Protein AF-A0A2V5H0Z5-F1 (afdb_monomer_lite)

Secondary structure (DSSP, 8-state):
------HHHHHHHHHHHTT-TTSPPEEEEEEEE--TTSSSTT-EEEEEEEPPPSS-----SSS--HHHHS-HHHHHHHHH-

Organism: Aspergillus violaceofuscus (strain CBS 115571) (NCBI:txid1450538)

Radius of gyration: 17.08 Å; chains: 1; bounding box: 36×21×44 Å

pLDDT: mean 85.59, std 9.48, range [50.06, 96.38]

Foldseek 3Di:
DPPDDDVVVVVLCVCLVVVPLVDWHWPDKDKDADDPPDPDHRHIDIDTDTDDRDDDQQDDPPDDRVLVVDDPVVNVVVVVD

Structure (mmCIF, N/CA/C/O backbone):
data_AF-A0A2V5H0Z5-F1
#
_entry.id   AF-A0A2V5H0Z5-F1
#
loop_
_atom_site.group_PDB
_atom_site.id
_atom_site.type_symbol
_atom_site.label_atom_id
_atom_site.label_alt_id
_atom_site.label_comp_id
_atom_site.label_asym_id
_atom_site.label_entity_id
_atom_site.label_seq_id
_atom_site.pdbx_PDB_ins_code
_atom_site.Cartn_x
_atom_site.Cartn_y
_atom_site.Cartn_z
_atom_site.occupancy
_atom_site.B_iso_or_equiv
_atom_site.auth_seq_id
_atom_site.auth_comp_id
_atom_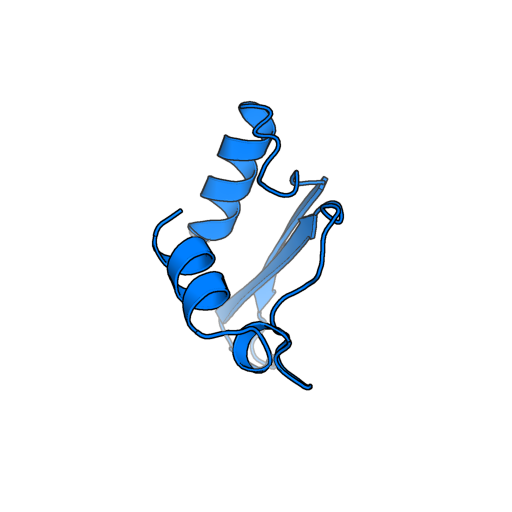site.auth_asym_id
_atom_site.auth_atom_id
_atom_site.pdbx_PDB_model_num
ATOM 1 N N . ALA A 1 1 ? -15.909 9.760 18.486 1.00 50.06 1 ALA A N 1
ATOM 2 C CA . ALA A 1 1 ? -14.479 9.691 18.120 1.00 50.06 1 ALA A CA 1
ATOM 3 C C . ALA A 1 1 ? -14.283 10.362 16.761 1.00 50.06 1 ALA A C 1
ATOM 5 O O . ALA A 1 1 ? -15.137 10.183 15.901 1.00 50.06 1 ALA A O 1
ATOM 6 N N . ARG A 1 2 ? -13.234 11.175 16.562 1.00 53.56 2 ARG A N 1
ATOM 7 C CA . ARG A 1 2 ? -12.913 11.728 15.231 1.00 53.56 2 ARG A CA 1
ATOM 8 C C . ARG A 1 2 ? -12.360 10.592 14.371 1.00 53.56 2 ARG A C 1
ATOM 10 O O . ARG A 1 2 ? -11.324 10.028 14.698 1.00 53.56 2 ARG A O 1
ATOM 17 N N . GLN A 1 3 ? -13.073 10.245 13.308 1.00 60.06 3 GLN A N 1
ATOM 18 C CA . GLN A 1 3 ? -12.664 9.214 12.363 1.00 60.06 3 GLN A CA 1
ATOM 19 C C . GLN A 1 3 ? -11.596 9.812 11.439 1.00 60.06 3 GLN A C 1
ATOM 21 O O . GLN A 1 3 ? -11.911 10.483 10.460 1.00 60.06 3 GLN A O 1
ATOM 26 N N . HIS A 1 4 ? -10.325 9.669 11.811 1.00 73.12 4 HIS A N 1
ATOM 27 C CA . HIS A 1 4 ? -9.213 10.125 10.983 1.00 73.12 4 HIS A CA 1
ATOM 28 C C . HIS A 1 4 ? -8.855 9.024 9.984 1.00 73.12 4 HIS A C 1
ATOM 30 O O . HIS A 1 4 ? -8.110 8.102 10.306 1.00 73.12 4 HIS A O 1
ATOM 36 N N . THR A 1 5 ? -9.412 9.111 8.777 1.00 81.00 5 THR A N 1
ATOM 37 C CA . THR A 1 5 ? -9.056 8.185 7.696 1.00 81.00 5 THR A CA 1
ATOM 38 C C . THR A 1 5 ? -7.651 8.540 7.194 1.00 81.00 5 THR A C 1
ATOM 40 O O . THR A 1 5 ? -7.436 9.701 6.838 1.00 81.00 5 THR A O 1
ATOM 43 N N . PRO A 1 6 ? -6.689 7.599 7.182 1.00 85.75 6 PRO A N 1
ATOM 44 C CA . PRO A 1 6 ? -5.359 7.837 6.623 1.00 85.75 6 PRO A CA 1
ATOM 45 C C . PRO A 1 6 ? -5.430 8.289 5.159 1.00 85.75 6 PRO A C 1
ATOM 47 O O . PRO A 1 6 ? -6.318 7.859 4.416 1.00 85.75 6 PRO A O 1
ATOM 50 N N . LEU A 1 7 ? -4.491 9.135 4.729 1.00 88.81 7 LEU A N 1
ATOM 51 C CA . LEU A 1 7 ? -4.456 9.653 3.354 1.00 88.81 7 LEU A CA 1
ATOM 52 C C . LEU A 1 7 ? -4.296 8.52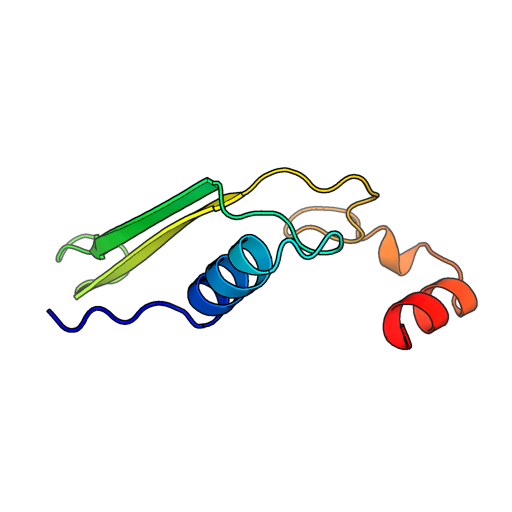8 2.329 1.00 88.81 7 LEU A C 1
ATOM 54 O O . LEU A 1 7 ? -4.868 8.592 1.245 1.00 88.81 7 LEU A O 1
ATOM 58 N N . GLU A 1 8 ? -3.580 7.471 2.698 1.00 85.44 8 GLU A N 1
ATOM 59 C CA . GLU A 1 8 ? -3.385 6.269 1.899 1.00 85.44 8 GLU A CA 1
ATOM 60 C C . GLU A 1 8 ? -4.730 5.610 1.580 1.00 85.44 8 GLU A C 1
ATOM 62 O O . GLU A 1 8 ? -5.000 5.270 0.432 1.00 85.44 8 GLU A O 1
ATOM 67 N N . VAL A 1 9 ? -5.620 5.498 2.569 1.00 87.19 9 VAL A N 1
ATOM 68 C CA . VAL A 1 9 ? -6.952 4.898 2.398 1.00 87.19 9 VAL A CA 1
ATOM 69 C C . VAL A 1 9 ? -7.823 5.774 1.504 1.00 87.19 9 VAL A C 1
ATOM 71 O O . VAL A 1 9 ? -8.515 5.256 0.629 1.00 87.19 9 VAL A O 1
ATOM 74 N N . VAL A 1 10 ? -7.754 7.099 1.672 1.00 90.88 10 VAL A N 1
ATOM 75 C CA . VAL A 1 10 ? -8.457 8.053 0.798 1.00 90.88 10 VAL A CA 1
ATOM 76 C C . VAL A 1 10 ? -7.980 7.911 -0.650 1.00 90.88 10 VAL A C 1
ATOM 78 O O . VAL A 1 10 ? -8.806 7.826 -1.561 1.00 90.88 10 VAL A O 1
ATOM 81 N N . ALA A 1 11 ? -6.666 7.816 -0.868 1.00 90.19 11 ALA A N 1
ATOM 82 C CA . ALA A 1 11 ? -6.083 7.615 -2.191 1.00 90.19 11 ALA A CA 1
ATOM 83 C C . ALA A 1 11 ? -6.526 6.277 -2.808 1.00 90.19 11 ALA A C 1
ATOM 85 O O . ALA A 1 11 ? -7.013 6.254 -3.938 1.00 90.19 11 ALA A O 1
ATOM 86 N N . PHE A 1 12 ? -6.459 5.178 -2.049 1.00 88.81 12 PHE A N 1
ATOM 87 C CA . PHE A 1 12 ? -6.929 3.859 -2.487 1.00 88.81 12 PHE A CA 1
ATOM 88 C C . PHE A 1 12 ? -8.406 3.874 -2.890 1.00 88.81 12 PHE A C 1
ATOM 90 O O . PHE A 1 12 ? -8.765 3.353 -3.948 1.00 88.81 12 PHE A O 1
ATOM 97 N N . GLN A 1 13 ? -9.270 4.505 -2.091 1.00 90.44 13 GLN A N 1
ATOM 98 C CA . GLN A 1 13 ? -10.692 4.650 -2.410 1.00 90.44 13 GLN A CA 1
ATOM 99 C C . GLN A 1 13 ? -10.907 5.456 -3.694 1.00 90.44 13 GLN A C 1
ATOM 101 O O . GLN A 1 13 ? -11.728 5.074 -4.530 1.00 90.44 13 GLN A O 1
ATOM 106 N N . GLN A 1 14 ? -10.175 6.558 -3.868 1.00 93.62 14 GLN A N 1
ATOM 107 C CA . GLN A 1 14 ? -10.289 7.403 -5.051 1.00 93.62 14 GLN A CA 1
ATOM 108 C C . GLN A 1 14 ? -9.844 6.666 -6.319 1.00 93.62 14 GLN A C 1
ATOM 110 O O . GLN A 1 14 ? -10.599 6.626 -7.291 1.00 93.62 14 GLN A O 1
ATOM 115 N N . PHE A 1 15 ? -8.665 6.042 -6.306 1.00 92.25 15 PHE A N 1
ATOM 116 C CA . PHE A 1 15 ? -8.133 5.332 -7.471 1.00 92.25 15 PHE A CA 1
ATOM 117 C C . PHE A 1 15 ? -8.961 4.099 -7.834 1.00 92.25 15 PHE A C 1
ATOM 119 O O . PHE A 1 15 ? -9.180 3.834 -9.017 1.00 92.25 15 PHE A O 1
ATOM 126 N N . SER A 1 16 ? -9.524 3.415 -6.833 1.00 90.38 16 SER A N 1
ATOM 127 C CA . SER A 1 16 ? -10.454 2.303 -7.059 1.00 90.38 16 SER A CA 1
ATOM 128 C C . SER A 1 16 ? -11.741 2.768 -7.740 1.00 90.38 16 SER A C 1
ATOM 130 O O . SER A 1 16 ? -12.189 2.138 -8.693 1.00 90.38 16 SER A O 1
ATOM 132 N N . ARG A 1 17 ? -12.315 3.907 -7.317 1.00 91.62 17 ARG A N 1
ATOM 133 C CA . ARG A 1 17 ? -13.499 4.502 -7.972 1.00 91.62 17 ARG A CA 1
ATOM 134 C C . ARG A 1 17 ? -13.207 4.965 -9.397 1.00 91.62 17 ARG A C 1
ATOM 136 O O . ARG A 1 17 ? -14.071 4.872 -10.260 1.00 91.62 17 ARG A O 1
ATOM 143 N N . GLN A 1 18 ? -12.000 5.471 -9.637 1.00 92.62 18 GLN A N 1
ATOM 144 C CA . GLN A 1 18 ? -11.545 5.922 -10.953 1.00 92.62 18 GLN A CA 1
ATOM 145 C C . GLN A 1 18 ? -11.087 4.769 -11.860 1.00 92.62 18 GLN A C 1
ATOM 147 O O . GLN A 1 18 ? -10.795 5.005 -13.027 1.00 92.62 18 GLN A O 1
ATOM 152 N N . THR A 1 19 ? -11.070 3.527 -11.361 1.00 86.31 19 THR A N 1
ATOM 153 C CA . THR A 1 19 ? -10.629 2.333 -12.104 1.00 86.31 19 THR A CA 1
ATOM 154 C C . THR A 1 19 ? -9.202 2.478 -12.657 1.00 86.31 19 THR A C 1
ATOM 156 O O . THR A 1 19 ? -8.900 2.066 -13.777 1.00 86.31 19 THR A O 1
ATOM 159 N N . VAL A 1 20 ? -8.308 3.092 -11.876 1.00 86.50 20 VAL A N 1
ATOM 160 C CA . VAL A 1 20 ? -6.894 3.244 -12.243 1.00 86.50 20 VAL A CA 1
ATOM 161 C C . VAL A 1 20 ? -6.229 1.866 -12.277 1.00 86.50 20 VAL A C 1
ATOM 163 O O . VAL A 1 20 ? -6.267 1.125 -11.298 1.00 86.50 20 VAL A O 1
ATOM 166 N N . THR A 1 21 ? -5.605 1.513 -13.401 1.00 83.12 21 THR A N 1
ATOM 167 C CA . THR A 1 21 ? -5.048 0.167 -13.631 1.00 83.12 21 THR A CA 1
ATOM 168 C C . THR A 1 21 ? -3.664 -0.048 -13.022 1.00 83.12 21 THR A C 1
ATOM 170 O O . THR A 1 21 ? -3.256 -1.192 -12.837 1.00 83.12 21 THR A O 1
ATOM 173 N N . CYS A 1 22 ? -2.935 1.026 -12.708 1.00 79.88 22 CYS A N 1
ATOM 174 C CA . CYS A 1 22 ? -1.589 0.966 -12.133 1.00 79.88 22 CYS A CA 1
ATOM 175 C C . CYS A 1 22 ? -1.569 0.958 -10.596 1.00 79.88 22 CYS A C 1
ATOM 177 O O . CYS A 1 22 ? -0.498 0.871 -9.999 1.00 79.88 22 CYS A O 1
ATOM 179 N N . THR A 1 23 ? -2.734 1.015 -9.947 1.00 85.94 23 THR A N 1
ATOM 180 C CA . THR A 1 23 ? -2.867 0.924 -8.490 1.00 85.94 23 THR A CA 1
ATOM 181 C C . THR A 1 23 ? -3.691 -0.301 -8.108 1.00 85.94 23 THR A C 1
ATOM 183 O O . THR A 1 23 ? -4.669 -0.605 -8.793 1.00 85.94 23 THR A O 1
ATOM 186 N N . PRO A 1 24 ? -3.361 -0.990 -7.004 1.00 88.06 24 PRO A N 1
ATOM 187 C CA . PRO A 1 24 ? -4.217 -2.049 -6.494 1.00 88.06 24 PRO A CA 1
ATOM 188 C C . PRO A 1 24 ? -5.605 -1.498 -6.157 1.00 88.06 24 PRO A C 1
ATOM 190 O O . PRO A 1 24 ? -5.708 -0.412 -5.585 1.00 88.06 24 PRO A O 1
ATOM 193 N N . ALA A 1 25 ? -6.669 -2.236 -6.483 1.00 88.12 25 ALA A N 1
ATOM 194 C CA . ALA A 1 25 ? -8.001 -1.821 -6.056 1.00 88.12 25 ALA A CA 1
ATOM 195 C C . ALA A 1 25 ? -8.199 -2.132 -4.564 1.00 88.12 25 ALA A C 1
ATOM 197 O O . ALA A 1 25 ? -7.638 -3.079 -4.008 1.00 88.12 25 ALA A O 1
ATOM 198 N N . LEU A 1 26 ? -8.975 -1.291 -3.897 1.00 90.81 26 LEU A N 1
ATOM 199 C CA . LEU A 1 26 ? -9.374 -1.487 -2.518 1.00 90.81 26 LEU A CA 1
ATOM 200 C C . LEU A 1 26 ? -10.518 -2.498 -2.483 1.00 90.81 26 LEU A C 1
ATOM 202 O O . LEU A 1 26 ? -11.561 -2.274 -3.097 1.00 90.81 26 LEU A O 1
ATOM 206 N N . LEU A 1 27 ? -10.319 -3.588 -1.749 1.00 90.69 27 LEU A N 1
ATOM 207 C CA . LEU A 1 27 ? -11.337 -4.611 -1.525 1.00 90.69 27 LEU A CA 1
ATOM 208 C C . LEU A 1 27 ? -12.130 -4.316 -0.250 1.00 90.69 27 LEU A C 1
ATOM 210 O O . LEU A 1 27 ? -13.354 -4.404 -0.268 1.00 90.69 27 LEU A O 1
ATOM 214 N N . ASP A 1 28 ? -11.442 -3.947 0.836 1.00 90.69 28 ASP A N 1
ATOM 215 C CA . ASP A 1 28 ? -12.070 -3.576 2.107 1.00 90.69 28 ASP A CA 1
ATOM 216 C C . ASP A 1 28 ? -11.126 -2.736 2.988 1.00 90.69 28 ASP A C 1
ATOM 218 O O . ASP A 1 28 ? -9.904 -2.740 2.805 1.00 90.69 28 ASP A O 1
ATOM 222 N N . SER A 1 29 ? -11.682 -2.026 3.968 1.00 90.69 29 SER A N 1
ATOM 223 C CA . SER A 1 29 ? -10.925 -1.292 4.983 1.00 90.69 29 SER A CA 1
ATOM 224 C C . SER A 1 29 ? -11.664 -1.262 6.316 1.00 90.69 29 SER A C 1
ATOM 226 O O . SER A 1 29 ? -12.854 -0.949 6.363 1.00 90.69 29 SER A O 1
ATOM 228 N N . LYS A 1 30 ? -10.945 -1.496 7.414 1.00 90.75 30 LYS A N 1
ATOM 229 C CA . LYS A 1 30 ? -11.488 -1.471 8.774 1.00 90.75 30 LYS A CA 1
ATOM 230 C C . LYS A 1 30 ? -10.624 -0.598 9.672 1.00 90.75 30 LYS A C 1
ATOM 232 O O . LYS A 1 30 ? -9.406 -0.753 9.703 1.00 90.75 30 LYS A O 1
ATOM 237 N N . GLN A 1 31 ? -11.269 0.268 10.449 1.00 89.88 31 GLN A N 1
ATOM 238 C CA . GLN A 1 31 ? -10.624 1.023 11.516 1.00 89.88 31 GLN A CA 1
ATOM 239 C C . GLN A 1 31 ? -11.105 0.523 12.877 1.00 89.88 31 GLN A C 1
ATOM 241 O O . GLN A 1 31 ? -12.305 0.378 13.102 1.00 89.88 31 GLN A O 1
ATOM 246 N N . GLU A 1 32 ? -10.166 0.325 13.793 1.00 90.50 32 GLU A N 1
ATOM 247 C CA . GLU A 1 32 ? -10.422 -0.083 15.172 1.00 90.50 32 GLU A CA 1
ATOM 248 C C . GLU A 1 32 ? -9.710 0.875 16.122 1.00 90.50 32 GLU A C 1
ATOM 250 O O . GLU A 1 32 ? -8.614 1.346 15.821 1.00 90.50 32 GLU A O 1
ATOM 255 N N . GLN A 1 33 ? -10.346 1.204 17.248 1.00 91.00 33 GLN A N 1
ATOM 256 C CA . GLN A 1 33 ? -9.714 2.000 18.296 1.00 91.00 33 GLN A CA 1
ATOM 257 C C . GLN A 1 33 ? -8.946 1.074 19.234 1.00 91.00 33 GLN A C 1
ATOM 259 O O . GLN A 1 33 ? -9.469 0.040 19.643 1.00 91.00 33 GLN A O 1
ATOM 264 N N . GLN A 1 34 ? -7.718 1.456 19.560 1.00 90.62 34 GLN A N 1
ATOM 265 C CA . GLN A 1 34 ? -6.862 0.699 20.460 1.00 90.62 34 GLN A CA 1
ATOM 266 C C . GLN A 1 34 ? -7.234 0.983 21.915 1.00 90.62 34 GLN A C 1
ATOM 268 O O . GLN A 1 34 ? -7.438 2.139 22.302 1.00 90.62 34 GLN A O 1
ATOM 273 N N . GLY A 1 35 ? -7.340 -0.088 22.697 1.00 91.19 35 GLY A N 1
ATOM 274 C CA . GLY A 1 35 ? -7.644 -0.047 24.121 1.00 91.19 35 GLY A CA 1
ATOM 275 C C . GLY A 1 35 ? -6.438 0.345 24.974 1.00 91.19 35 GLY A C 1
ATOM 276 O O . GLY A 1 35 ? -5.317 0.489 24.489 1.00 91.19 35 GLY A O 1
ATOM 277 N N . ASP A 1 36 ? -6.667 0.485 26.277 1.00 92.38 36 ASP A N 1
ATOM 278 C CA . ASP A 1 36 ? -5.664 1.005 27.219 1.00 92.38 36 ASP A CA 1
ATOM 279 C C . ASP A 1 36 ? -4.453 0.080 27.419 1.00 92.38 36 ASP A C 1
ATOM 281 O O . ASP A 1 36 ? -3.394 0.524 27.858 1.00 92.38 36 ASP A O 1
ATOM 285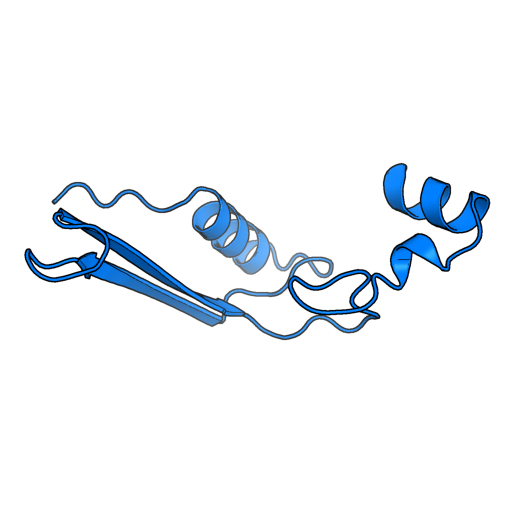 N N . THR A 1 37 ? -4.601 -1.207 27.099 1.00 92.38 37 THR A N 1
ATOM 286 C CA . THR A 1 37 ? -3.544 -2.225 27.206 1.00 92.38 37 THR A CA 1
ATOM 287 C C . THR A 1 37 ? -2.865 -2.542 25.877 1.00 92.38 37 THR A C 1
ATOM 289 O O . THR A 1 37 ? -1.951 -3.365 25.844 1.00 92.38 37 THR A O 1
ATOM 292 N N . ASP A 1 38 ? -3.324 -1.944 24.778 1.00 91.44 38 ASP A N 1
ATOM 293 C CA . ASP A 1 38 ? -2.738 -2.171 23.461 1.00 91.44 38 ASP A CA 1
ATOM 294 C C . ASP A 1 38 ? -1.416 -1.411 23.313 1.00 91.44 38 ASP A C 1
ATOM 296 O O . ASP A 1 38 ? -1.091 -0.513 24.088 1.00 91.44 38 ASP A O 1
ATOM 300 N N . HIS A 1 39 ? -0.647 -1.739 22.272 1.00 86.62 39 HIS A N 1
ATOM 301 C CA . HIS A 1 39 ? 0.661 -1.120 22.026 1.00 86.62 39 HIS A CA 1
ATOM 302 C C . HIS A 1 39 ? 0.630 0.411 21.933 1.00 86.62 39 HIS A C 1
ATOM 304 O O . HIS A 1 39 ? 1.632 1.054 22.240 1.00 86.62 39 HIS A O 1
ATOM 310 N N . MET A 1 40 ? -0.493 0.990 21.501 1.00 86.62 40 MET A N 1
ATOM 311 C CA . MET A 1 40 ? -0.690 2.436 21.391 1.00 86.62 40 MET A CA 1
ATOM 312 C C . MET A 1 40 ? -2.049 2.808 22.006 1.00 86.62 40 MET A C 1
ATOM 314 O O . MET A 1 40 ? -3.044 2.884 21.281 1.00 86.62 40 MET A O 1
ATOM 318 N N . PRO A 1 41 ? -2.119 3.024 23.331 1.00 91.56 41 PRO A N 1
ATOM 319 C CA . PRO A 1 41 ? -3.359 3.371 24.023 1.00 91.56 41 PRO A CA 1
ATOM 320 C C . PRO A 1 41 ? -4.031 4.616 23.439 1.00 91.56 41 PRO A C 1
ATOM 322 O O . PRO A 1 41 ? -3.390 5.650 23.242 1.00 91.56 41 PRO A O 1
ATOM 325 N N . GLY A 1 42 ? -5.326 4.517 23.129 1.00 87.25 42 GLY A N 1
ATOM 326 C CA . GLY A 1 42 ? -6.089 5.592 22.484 1.00 87.25 42 GLY A CA 1
ATOM 327 C C . GLY A 1 42 ? -5.772 5.809 20.996 1.00 87.25 42 GLY A C 1
ATOM 328 O O . GLY A 1 42 ? -6.366 6.696 20.378 1.00 87.25 42 GLY A O 1
ATOM 329 N N . GLY A 1 43 ? -4.867 5.007 20.424 1.00 89.62 43 GLY A N 1
ATOM 330 C CA . GLY A 1 43 ? -4.539 4.974 19.003 1.00 89.62 43 GLY A CA 1
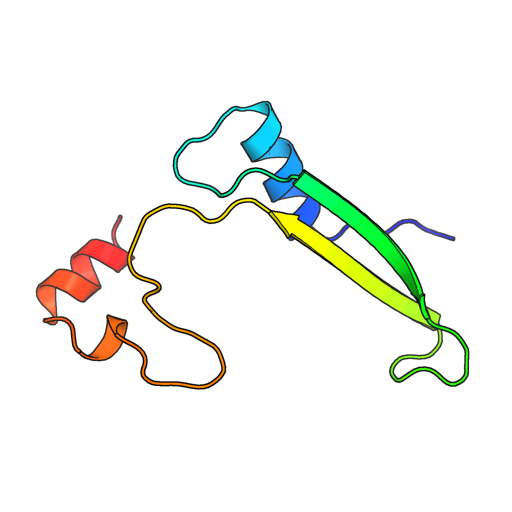ATOM 331 C C . GLY A 1 43 ? -5.592 4.263 18.150 1.00 89.62 43 GLY A C 1
ATOM 332 O O . GLY A 1 43 ? -6.698 3.953 18.601 1.00 89.62 43 GLY A O 1
ATOM 333 N N . PHE A 1 44 ? -5.241 3.998 16.891 1.00 88.38 44 PHE A N 1
ATOM 334 C CA . PHE A 1 44 ? -6.097 3.282 15.949 1.00 88.38 44 PHE A CA 1
ATOM 335 C C . PHE A 1 44 ? -5.294 2.270 15.138 1.00 88.38 44 PHE A C 1
ATOM 337 O O . PHE A 1 44 ? -4.187 2.561 14.689 1.00 88.38 44 PHE A O 1
ATOM 344 N N . ILE A 1 45 ? -5.905 1.117 14.874 1.00 89.25 45 ILE A N 1
ATOM 345 C CA . ILE A 1 45 ? -5.435 0.162 13.871 1.00 89.25 45 ILE A CA 1
ATOM 346 C C . ILE A 1 45 ? -6.277 0.366 12.618 1.00 89.25 45 ILE A C 1
ATOM 348 O O . ILE A 1 45 ? -7.508 0.365 12.683 1.00 89.25 45 ILE A O 1
ATOM 352 N N . HIS A 1 46 ? -5.613 0.538 11.477 1.00 89.50 46 HIS A N 1
ATOM 353 C CA . HIS A 1 46 ? -6.269 0.586 10.178 1.00 89.50 46 HIS A CA 1
ATOM 354 C C . HIS A 1 46 ? -5.830 -0.622 9.352 1.00 89.50 46 HIS A C 1
ATOM 356 O O . HIS A 1 46 ? -4.670 -0.732 8.961 1.00 89.50 46 HIS A O 1
ATOM 362 N N . THR A 1 47 ? -6.763 -1.535 9.103 1.00 91.25 47 THR A N 1
ATOM 363 C CA . THR A 1 47 ? -6.551 -2.713 8.259 1.00 91.25 47 THR A CA 1
ATOM 364 C C . THR A 1 47 ? -7.076 -2.412 6.866 1.00 91.25 47 THR A C 1
ATOM 366 O O . THR A 1 47 ? -8.209 -1.957 6.722 1.00 91.25 47 THR A O 1
ATOM 369 N N . ILE A 1 48 ? -6.263 -2.664 5.843 1.00 90.88 48 ILE A N 1
ATOM 370 C CA . ILE A 1 48 ? -6.605 -2.431 4.437 1.00 90.88 48 ILE A CA 1
ATOM 371 C C . ILE A 1 48 ? -6.427 -3.751 3.694 1.00 90.88 48 ILE A C 1
ATOM 373 O O . ILE A 1 48 ? -5.408 -4.420 3.857 1.00 90.88 48 ILE A O 1
ATOM 377 N N . VAL A 1 49 ? -7.406 -4.113 2.870 1.00 91.31 49 VAL A N 1
ATOM 378 C CA . VAL A 1 49 ? -7.351 -5.280 1.989 1.00 91.31 49 VAL A CA 1
ATOM 379 C C . VAL A 1 49 ? -7.401 -4.790 0.550 1.00 91.31 49 VAL A C 1
ATOM 381 O O . VAL A 1 49 ? -8.312 -4.056 0.172 1.00 91.31 49 VAL A O 1
ATOM 384 N N . TRP A 1 50 ? -6.432 -5.200 -0.261 1.00 91.12 50 TRP A N 1
ATOM 385 C CA . TRP A 1 50 ? -6.337 -4.825 -1.670 1.00 91.12 50 TRP A CA 1
ATOM 386 C C . TRP A 1 50 ? -5.960 -6.027 -2.538 1.00 91.12 50 TRP A C 1
ATOM 388 O O . TRP A 1 50 ? -5.361 -6.994 -2.064 1.00 91.12 50 TRP A O 1
ATOM 398 N N . ASN A 1 51 ? -6.310 -5.984 -3.822 1.00 89.00 51 ASN A N 1
ATOM 399 C CA . ASN A 1 51 ? -5.937 -7.027 -4.783 1.00 89.00 51 ASN A CA 1
ATOM 400 C C . ASN A 1 51 ? -4.454 -6.948 -5.149 1.00 89.00 51 ASN A C 1
ATOM 402 O O . ASN A 1 51 ? -3.882 -5.875 -5.262 1.00 89.00 51 ASN A O 1
ATOM 406 N N . ILE A 1 52 ? -3.820 -8.090 -5.396 1.00 83.25 52 ILE A N 1
ATOM 407 C CA . ILE A 1 52 ? -2.423 -8.116 -5.841 1.00 83.25 52 ILE A CA 1
ATOM 408 C C . ILE A 1 52 ? -2.348 -7.597 -7.284 1.00 83.25 52 ILE A C 1
ATOM 410 O O . ILE A 1 52 ? -3.037 -8.108 -8.165 1.00 83.25 52 ILE A O 1
ATOM 414 N N . VAL A 1 53 ? -1.504 -6.591 -7.524 1.00 80.75 53 VAL A N 1
ATOM 415 C CA . VAL A 1 53 ? -1.208 -6.095 -8.877 1.00 80.75 53 VAL A CA 1
ATOM 416 C C . VAL A 1 53 ? -0.145 -6.998 -9.512 1.00 80.75 53 VAL A C 1
ATOM 418 O O . VAL A 1 53 ? 0.832 -7.331 -8.834 1.00 80.75 53 VAL A O 1
ATOM 421 N N . PRO A 1 54 ? -0.298 -7.403 -10.786 1.00 80.94 54 PRO A N 1
ATOM 422 C CA . PRO A 1 54 ? 0.737 -8.142 -11.500 1.00 80.94 54 PRO A CA 1
ATOM 423 C C . PRO A 1 54 ? 2.049 -7.355 -11.543 1.00 80.94 54 PRO A C 1
ATOM 425 O O . PRO A 1 54 ? 2.051 -6.162 -11.835 1.00 80.94 54 PRO A O 1
ATOM 428 N N . GLY A 1 55 ? 3.172 -8.021 -11.289 1.00 81.62 55 GLY A N 1
ATOM 429 C CA . GLY A 1 55 ? 4.490 -7.400 -11.377 1.00 81.62 55 GLY A CA 1
ATOM 430 C C . GLY A 1 55 ? 5.498 -8.005 -10.413 1.00 81.62 55 GLY A C 1
ATOM 431 O O . GLY A 1 55 ? 5.188 -8.900 -9.626 1.00 81.62 55 GLY A O 1
ATOM 432 N N . ILE A 1 56 ? 6.724 -7.494 -10.486 1.00 82.19 56 ILE A N 1
ATOM 433 C CA . ILE A 1 56 ? 7.803 -7.865 -9.574 1.00 82.19 56 ILE A CA 1
ATOM 434 C C . ILE A 1 56 ? 7.817 -6.842 -8.446 1.00 82.19 56 ILE A C 1
ATOM 436 O O . ILE A 1 56 ? 8.009 -5.648 -8.673 1.00 82.19 56 ILE A O 1
ATOM 440 N N . ARG A 1 57 ? 7.617 -7.305 -7.211 1.00 80.50 57 ARG A N 1
ATOM 441 C CA . ARG A 1 57 ? 7.799 -6.461 -6.030 1.00 80.50 57 ARG A CA 1
ATOM 442 C C . ARG A 1 57 ? 9.279 -6.0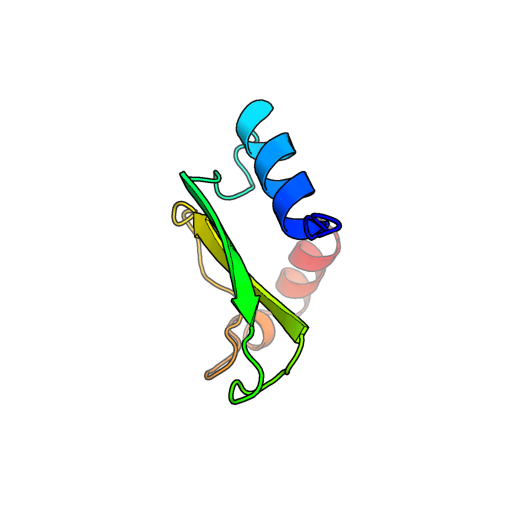84 -5.932 1.00 80.50 57 ARG A C 1
ATOM 444 O O . ARG A 1 57 ? 10.116 -6.934 -5.655 1.00 80.50 57 ARG A O 1
ATOM 451 N N . LEU A 1 58 ? 9.591 -4.809 -6.145 1.00 85.94 58 LEU A N 1
ATOM 452 C CA . LEU A 1 58 ? 10.972 -4.318 -6.210 1.00 85.94 58 LEU A CA 1
ATOM 453 C C . LEU A 1 58 ? 11.650 -4.154 -4.836 1.00 85.94 58 LEU A C 1
ATOM 455 O O . LEU A 1 58 ? 12.868 -3.989 -4.761 1.00 85.94 58 LEU A O 1
ATOM 459 N N . GLY A 1 59 ? 10.886 -4.245 -3.747 1.00 79.88 59 GLY A N 1
ATOM 460 C CA . GLY A 1 59 ? 11.407 -4.323 -2.387 1.00 79.88 59 GLY A CA 1
ATOM 461 C C . GLY A 1 59 ? 10.344 -4.788 -1.399 1.00 79.88 59 GLY A C 1
ATOM 462 O O . GLY A 1 59 ? 9.148 -4.586 -1.613 1.00 79.88 59 GLY A O 1
ATOM 463 N N . ASP A 1 60 ? 10.778 -5.406 -0.309 1.00 74.00 60 ASP A N 1
ATOM 464 C CA . ASP A 1 60 ? 9.934 -5.685 0.847 1.00 74.00 60 ASP A CA 1
ATOM 465 C C . ASP A 1 60 ? 10.616 -5.205 2.145 1.00 74.00 60 ASP A C 1
ATOM 467 O O . ASP A 1 60 ? 11.716 -4.644 2.128 1.00 74.00 60 ASP A O 1
ATOM 471 N N . ALA A 1 61 ? 9.926 -5.364 3.275 1.00 64.56 61 ALA A N 1
ATOM 472 C CA . ALA A 1 61 ? 10.420 -4.937 4.581 1.00 64.56 61 ALA A CA 1
ATOM 473 C C . ALA A 1 61 ? 11.442 -5.907 5.215 1.00 64.56 61 ALA A C 1
ATOM 475 O O . ALA A 1 61 ? 12.014 -5.571 6.251 1.00 64.56 61 ALA A O 1
ATOM 476 N N . CYS A 1 62 ? 11.659 -7.099 4.646 1.00 64.31 62 CYS A N 1
ATOM 477 C CA . CYS A 1 62 ? 12.316 -8.221 5.329 1.00 64.31 62 CYS A CA 1
ATOM 478 C C . CYS A 1 62 ? 13.358 -8.996 4.490 1.00 64.31 62 CYS A C 1
ATOM 480 O O . CYS A 1 62 ? 13.946 -9.937 5.016 1.00 64.31 62 CYS A O 1
ATOM 482 N N . SER A 1 63 ? 13.606 -8.650 3.226 1.00 62.19 63 SER A N 1
ATOM 483 C CA . SER A 1 63 ? 14.430 -9.422 2.289 1.00 62.19 63 SER A CA 1
ATOM 484 C C . SER A 1 63 ? 15.198 -8.550 1.278 1.00 62.19 63 SER A C 1
ATOM 486 O O . SER A 1 63 ? 15.249 -7.318 1.389 1.00 62.19 63 SER A O 1
ATOM 488 N N . GLU A 1 64 ? 15.876 -9.224 0.335 1.00 62.00 64 GLU A N 1
ATOM 489 C CA . GLU A 1 64 ? 16.552 -8.619 -0.813 1.00 62.00 64 GLU A CA 1
ATOM 490 C C . GLU A 1 64 ? 15.654 -7.582 -1.484 1.00 62.00 64 GLU A C 1
ATOM 492 O O . GLU A 1 64 ? 14.437 -7.719 -1.582 1.00 62.00 64 GLU A O 1
ATOM 497 N N . LYS A 1 65 ? 16.276 -6.518 -1.975 1.00 79.31 65 LYS A N 1
ATOM 498 C CA . LYS A 1 65 ? 15.589 -5.447 -2.686 1.00 79.31 65 LYS A CA 1
ATOM 499 C C . LYS A 1 65 ? 15.934 -5.610 -4.165 1.00 79.31 65 LYS A C 1
ATOM 501 O O . LYS A 1 65 ? 16.954 -5.047 -4.567 1.00 79.31 65 LYS A O 1
ATOM 506 N N . PRO A 1 66 ? 15.144 -6.369 -4.965 1.00 86.00 66 PRO A N 1
ATOM 507 C CA . PRO A 1 66 ? 15.380 -6.574 -6.394 1.00 86.00 66 PRO A CA 1
ATOM 508 C C . PRO A 1 66 ? 15.721 -5.289 -7.135 1.00 86.00 66 PRO A C 1
ATOM 510 O O . PRO A 1 66 ? 16.581 -5.304 -8.005 1.00 86.00 66 PRO A O 1
ATOM 513 N N . PHE A 1 67 ? 15.124 -4.168 -6.716 1.00 88.56 67 PHE A N 1
ATOM 514 C CA . PHE A 1 67 ? 15.457 -2.837 -7.207 1.00 88.56 67 PHE A CA 1
ATOM 515 C C . PHE A 1 67 ? 16.965 -2.562 -7.266 1.00 88.56 67 PHE A C 1
ATOM 517 O O . PHE A 1 67 ? 17.446 -2.043 -8.263 1.00 88.56 67 PHE A O 1
ATOM 524 N N . TRP A 1 68 ? 17.721 -2.893 -6.215 1.00 89.12 68 TRP A N 1
ATOM 525 C CA . TRP A 1 68 ? 19.156 -2.599 -6.139 1.00 89.12 68 TRP A CA 1
ATOM 526 C C . TRP A 1 68 ? 20.023 -3.558 -6.957 1.00 89.12 68 TRP A C 1
ATOM 528 O O . TRP A 1 68 ? 21.191 -3.247 -7.174 1.00 89.12 68 TRP A O 1
ATOM 538 N N . HIS A 1 69 ? 19.465 -4.677 -7.424 1.00 90.62 69 HIS A N 1
ATOM 539 C CA . HIS A 1 69 ? 20.138 -5.598 -8.342 1.00 90.62 69 HIS A CA 1
ATOM 540 C C . HIS A 1 69 ? 19.936 -5.232 -9.816 1.00 90.62 69 HIS A C 1
ATOM 542 O O . HIS A 1 69 ? 20.643 -5.764 -10.668 1.00 90.62 69 HIS A O 1
ATOM 548 N N . LEU A 1 70 ? 18.997 -4.331 -10.119 1.00 91.88 70 LEU A N 1
ATOM 549 C CA . LEU A 1 70 ? 18.797 -3.811 -11.468 1.00 91.88 70 LEU A CA 1
ATOM 550 C C . LEU A 1 70 ? 19.979 -2.940 -11.906 1.00 91.88 70 LEU A C 1
ATOM 552 O O . LEU A 1 70 ? 20.648 -2.298 -11.082 1.00 91.88 70 LEU A O 1
ATOM 556 N N . ALA A 1 71 ? 20.201 -2.866 -13.219 1.00 95.50 71 ALA A N 1
ATOM 557 C CA . ALA A 1 71 ? 21.182 -1.955 -13.787 1.00 95.50 71 ALA A CA 1
ATOM 558 C C . ALA A 1 71 ? 20.842 -0.502 -13.415 1.00 95.50 71 ALA A C 1
ATOM 560 O O . ALA A 1 71 ? 19.695 -0.147 -13.137 1.00 95.50 71 ALA A O 1
ATOM 561 N N . HIS A 1 72 ? 21.852 0.370 -13.386 1.00 94.31 72 HIS A N 1
ATOM 562 C CA . HIS A 1 72 ? 21.632 1.772 -13.026 1.00 94.31 72 HIS A CA 1
ATOM 563 C C . HIS A 1 72 ? 20.599 2.451 -13.934 1.00 94.31 72 HIS A C 1
ATOM 565 O O . HIS A 1 72 ? 19.715 3.125 -13.415 1.00 94.31 72 HIS A O 1
ATOM 571 N N . GLU A 1 73 ? 20.669 2.188 -15.238 1.00 96.38 73 GLU A N 1
ATOM 572 C C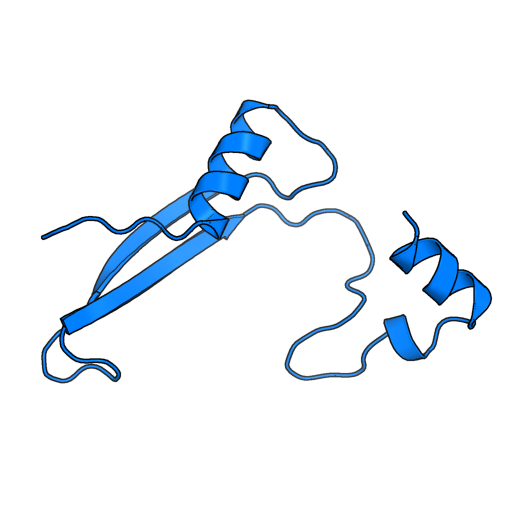A . GLU A 1 73 ? 19.746 2.721 -16.244 1.00 96.38 73 GLU A CA 1
ATOM 573 C C . GLU A 1 73 ? 18.295 2.288 -15.978 1.00 96.38 73 GLU A C 1
ATOM 575 O O . GLU A 1 73 ? 17.383 3.108 -16.014 1.00 96.38 73 GLU A O 1
ATOM 580 N N . GLU A 1 74 ? 18.070 1.019 -15.621 1.00 94.12 74 GLU A N 1
ATOM 581 C CA . GLU A 1 74 ? 16.737 0.504 -15.277 1.00 94.12 74 GLU A CA 1
ATOM 582 C C . GLU A 1 74 ? 16.179 1.162 -14.009 1.00 94.12 74 GLU A C 1
ATOM 584 O O . GLU A 1 74 ? 14.993 1.483 -13.935 1.00 94.12 74 GLU A O 1
ATOM 589 N N . ARG A 1 75 ? 17.034 1.396 -13.005 1.00 93.31 75 ARG A N 1
ATOM 590 C CA . ARG A 1 75 ? 16.632 2.098 -11.777 1.00 93.31 75 ARG A CA 1
ATOM 591 C C . ARG A 1 75 ? 16.252 3.550 -12.037 1.00 93.31 75 ARG A C 1
ATOM 593 O O . ARG A 1 75 ? 15.360 4.048 -11.355 1.00 93.31 75 ARG A O 1
ATOM 600 N N . ASP A 1 76 ? 16.921 4.216 -12.971 1.00 95.06 76 ASP A N 1
ATOM 601 C CA . ASP A 1 76 ? 16.621 5.605 -13.318 1.00 95.06 76 ASP A CA 1
ATOM 602 C C . ASP A 1 76 ? 15.304 5.693 -14.097 1.00 95.06 76 ASP A C 1
ATOM 604 O O . ASP A 1 76 ? 14.431 6.467 -13.715 1.00 95.06 76 ASP A O 1
ATOM 608 N N . LEU A 1 77 ? 15.070 4.783 -15.052 1.00 93.62 77 LEU A N 1
ATOM 609 C CA . LEU A 1 77 ? 13.775 4.660 -15.735 1.00 93.62 77 LEU A CA 1
ATOM 610 C C . LEU A 1 77 ? 12.600 4.468 -14.764 1.00 93.62 77 LEU A C 1
ATOM 612 O O . LEU A 1 77 ? 11.535 5.033 -14.976 1.00 93.62 77 LEU A O 1
ATOM 616 N N . ILE A 1 78 ? 12.779 3.683 -13.698 1.00 88.00 78 ILE A N 1
ATOM 617 C CA . ILE A 1 78 ? 11.736 3.464 -12.681 1.00 88.00 78 ILE A CA 1
ATOM 618 C C . ILE A 1 78 ? 11.489 4.716 -11.825 1.00 88.00 78 ILE A C 1
ATOM 620 O O . ILE A 1 78 ? 10.370 4.916 -11.362 1.00 88.00 78 ILE A O 1
ATOM 624 N N . ARG A 1 79 ? 12.518 5.528 -11.558 1.00 85.00 79 ARG A N 1
ATOM 625 C CA . ARG A 1 79 ? 12.397 6.746 -10.734 1.00 85.00 79 ARG A CA 1
ATOM 626 C C . ARG A 1 79 ? 11.782 7.915 -11.490 1.00 85.00 79 ARG A C 1
ATOM 628 O O . ARG A 1 79 ? 11.122 8.736 -10.860 1.00 85.00 79 ARG A O 1
ATOM 635 N N . ASP A 1 80 ? 12.048 7.984 -12.789 1.00 89.06 80 ASP A N 1
ATOM 636 C CA . ASP A 1 80 ? 11.636 9.090 -13.653 1.00 89.06 80 ASP A CA 1
ATOM 637 C C . ASP A 1 80 ? 10.268 8.852 -14.325 1.00 89.06 80 ASP A C 1
ATOM 639 O O . ASP A 1 80 ? 9.747 9.759 -14.979 1.00 89.06 80 ASP A O 1
ATOM 643 N N . ALA A 1 81 ? 9.701 7.647 -14.182 1.00 71.62 81 ALA A N 1
ATOM 644 C CA . ALA A 1 81 ? 8.359 7.276 -14.645 1.00 71.62 81 ALA A CA 1
ATOM 645 C C . ALA A 1 81 ? 7.248 7.807 -13.725 1.00 71.62 81 ALA A C 1
ATOM 647 O O . ALA A 1 81 ? 6.205 8.234 -14.275 1.00 71.62 81 ALA A O 1
#

Sequence (81 aa):
ARQHTPLEVVAFQQFSRQTVTCTPALLDSKQEQQGDTDHMPGGFIHTIVWNIVPGIRLGDACSEKPFWHLAHEERDLIRDA